Protein AF-A0A959NWR2-F1 (afdb_monomer_lite)

Sequence (140 aa):
MIKKYLILFFVISSAALYSQVSNVRLDNNVYDYLSRLSQKGIIQYEDLVKPHSRRYIASRLIEARERINKLTSLQKDELEFYEKEFGFEIEKLVPSIKHQISRTENQVLRTHNQESGIQYPTASIQAQDTAKKRDLFDKS

pLDDT: mean 80.9, std 18.64, range [40.97, 98.69]

Radius of gyration: 23.23 Å; chains: 1; bounding box: 58×48×63 Å

Structure (mmCIF, N/CA/C/O backbone):
data_AF-A0A959NWR2-F1
#
_entry.id   AF-A0A959NWR2-F1
#
loop_
_atom_site.group_PDB
_atom_site.id
_atom_site.type_symbol
_atom_site.label_atom_id
_atom_site.label_alt_id
_atom_site.label_comp_id
_atom_site.label_asym_id
_atom_site.label_entity_id
_atom_site.label_seq_id
_atom_site.pdbx_PDB_ins_code
_atom_site.Cartn_x
_atom_site.Cartn_y
_atom_site.Cartn_z
_atom_site.occupancy
_atom_site.B_iso_or_equiv
_atom_site.auth_seq_id
_atom_site.auth_comp_id
_atom_site.auth_asym_id
_atom_site.auth_atom_id
_atom_site.pdbx_PDB_model_num
ATOM 1 N N . MET A 1 1 ? 31.645 -2.404 -47.218 1.00 62.25 1 MET A N 1
ATOM 2 C CA . MET A 1 1 ? 30.774 -1.274 -46.809 1.00 62.25 1 MET A CA 1
ATOM 3 C C . MET A 1 1 ? 29.470 -1.685 -46.107 1.00 62.25 1 MET A C 1
ATOM 5 O O . MET A 1 1 ? 28.829 -0.806 -45.559 1.00 62.25 1 MET A O 1
ATOM 9 N N . ILE A 1 2 ? 29.102 -2.977 -46.037 1.00 70.19 2 ILE A N 1
ATOM 10 C CA . ILE A 1 2 ? 27.892 -3.463 -45.330 1.00 70.19 2 ILE A CA 1
ATOM 11 C C . ILE A 1 2 ? 28.006 -3.394 -43.788 1.00 70.19 2 ILE A C 1
ATOM 13 O O . ILE A 1 2 ? 27.034 -3.106 -43.100 1.00 70.19 2 ILE A O 1
ATOM 17 N N . LYS A 1 3 ? 29.217 -3.586 -43.239 1.00 67.81 3 LYS A N 1
ATOM 18 C CA . LYS A 1 3 ? 29.462 -3.684 -41.785 1.00 67.81 3 LYS A CA 1
ATOM 19 C C . LYS A 1 3 ? 29.062 -2.424 -40.995 1.00 67.81 3 LYS A C 1
ATOM 21 O O . LYS A 1 3 ? 28.611 -2.544 -39.863 1.00 67.81 3 LYS A O 1
ATOM 26 N N . LYS A 1 4 ? 29.163 -1.230 -41.601 1.00 73.69 4 LYS A N 1
ATOM 27 C CA . LYS A 1 4 ? 28.778 0.042 -40.955 1.00 73.69 4 LYS A CA 1
ATOM 28 C C . LYS A 1 4 ? 27.262 0.181 -40.762 1.00 73.69 4 LYS A C 1
ATOM 30 O O . LYS A 1 4 ? 26.825 0.786 -39.794 1.00 73.69 4 LYS A O 1
ATOM 35 N N . TYR A 1 5 ? 26.471 -0.415 -41.657 1.00 84.94 5 TYR A N 1
ATOM 36 C CA . TYR A 1 5 ? 25.010 -0.388 -41.573 1.00 84.94 5 TYR A CA 1
ATOM 37 C C . TYR A 1 5 ? 24.474 -1.426 -40.577 1.00 84.94 5 TYR A C 1
ATOM 39 O O . TYR A 1 5 ? 23.451 -1.190 -39.948 1.00 84.94 5 TYR A O 1
ATOM 47 N N . LEU A 1 6 ? 25.207 -2.526 -40.366 1.00 83.25 6 LEU A N 1
ATOM 48 C CA . LEU A 1 6 ? 24.904 -3.533 -39.341 1.00 83.25 6 LEU A CA 1
ATOM 49 C C . LEU A 1 6 ? 24.975 -2.957 -37.918 1.00 83.25 6 LEU A C 1
ATOM 51 O O . LEU A 1 6 ? 24.095 -3.217 -37.103 1.00 83.25 6 LEU A O 1
ATOM 55 N N . ILE A 1 7 ? 25.983 -2.125 -37.641 1.00 83.75 7 ILE A N 1
ATOM 56 C CA . ILE A 1 7 ? 26.115 -1.437 -36.348 1.00 83.75 7 ILE A CA 1
ATOM 57 C C . ILE A 1 7 ? 24.971 -0.434 -36.154 1.00 83.75 7 ILE A C 1
ATOM 59 O O . ILE A 1 7 ? 24.366 -0.388 -35.088 1.00 83.75 7 ILE A O 1
ATOM 63 N N . LEU A 1 8 ? 24.625 0.326 -37.199 1.00 83.06 8 LEU A N 1
ATOM 64 C CA . LEU A 1 8 ? 23.528 1.295 -37.145 1.00 83.06 8 LEU A CA 1
ATOM 65 C C . LEU A 1 8 ? 22.170 0.619 -36.883 1.00 83.06 8 LEU A C 1
ATOM 67 O O . LEU A 1 8 ? 21.387 1.103 -36.069 1.00 83.06 8 LEU A O 1
ATOM 71 N N . PHE A 1 9 ? 21.917 -0.528 -37.518 1.00 83.44 9 PHE A N 1
ATOM 72 C CA . PHE A 1 9 ? 20.713 -1.330 -37.293 1.00 83.44 9 PHE A CA 1
ATOM 73 C C . PHE A 1 9 ? 20.600 -1.832 -35.842 1.00 83.44 9 PHE A C 1
ATOM 75 O O . PHE A 1 9 ? 19.516 -1.793 -35.254 1.00 83.44 9 PHE A O 1
ATOM 82 N N . PHE A 1 10 ? 21.718 -2.248 -35.238 1.00 80.38 10 PHE A N 1
ATOM 83 C CA . PHE A 1 10 ? 21.745 -2.717 -33.851 1.00 80.38 10 PHE A CA 1
ATOM 84 C C . PHE A 1 10 ? 21.439 -1.591 -32.846 1.00 80.38 10 PHE A C 1
ATOM 86 O O . PHE A 1 10 ? 20.658 -1.793 -31.920 1.00 80.38 10 PHE A O 1
ATOM 93 N N . VAL A 1 11 ? 21.971 -0.384 -33.073 1.00 84.00 11 VAL A N 1
ATOM 94 C CA . VAL A 1 11 ? 21.732 0.791 -32.209 1.00 84.00 11 VAL A CA 1
ATOM 95 C C . VAL A 1 11 ? 20.280 1.279 -32.285 1.00 84.00 11 VAL A C 1
ATOM 97 O O . VAL A 1 11 ? 19.690 1.639 -31.267 1.00 84.00 11 VAL A O 1
ATOM 100 N N . ILE A 1 12 ? 19.668 1.256 -33.472 1.00 83.06 12 ILE A N 1
ATOM 101 C CA . ILE A 1 12 ? 18.263 1.664 -33.641 1.00 83.06 12 ILE A CA 1
ATOM 102 C C . ILE A 1 12 ? 17.314 0.647 -32.987 1.00 83.06 12 ILE A C 1
ATOM 104 O O . ILE A 1 12 ? 16.310 1.032 -32.390 1.00 83.06 12 ILE A O 1
ATOM 108 N N . SER A 1 13 ? 17.655 -0.643 -33.024 1.00 76.56 13 SER A N 1
ATOM 109 C CA . SER A 1 13 ? 16.820 -1.706 -32.448 1.00 76.56 13 SER A CA 1
ATOM 110 C C . SER A 1 13 ? 16.770 -1.680 -30.913 1.00 76.56 13 SER A C 1
ATOM 112 O O . SER A 1 13 ? 15.772 -2.096 -30.328 1.00 76.56 13 SER A O 1
ATOM 114 N N . SER A 1 14 ? 17.794 -1.146 -30.236 1.00 72.88 14 SER A N 1
ATOM 115 C CA . SER A 1 14 ? 17.795 -1.028 -28.767 1.00 72.88 14 SER A CA 1
ATOM 116 C C . SER A 1 14 ? 16.875 0.066 -28.207 1.00 72.88 14 SER A C 1
ATOM 118 O O . SER A 1 14 ? 16.653 0.109 -27.000 1.00 72.88 14 SER A O 1
ATOM 120 N N . ALA A 1 15 ? 16.310 0.941 -29.047 1.00 72.69 15 ALA A N 1
ATOM 121 C CA . ALA A 1 15 ? 15.469 2.053 -28.592 1.00 72.69 15 ALA A CA 1
ATOM 122 C C . ALA A 1 15 ? 14.032 1.644 -28.192 1.00 72.69 15 ALA A C 1
ATOM 124 O O . ALA A 1 15 ? 13.291 2.466 -27.660 1.00 72.69 15 ALA A O 1
ATOM 125 N N . ALA A 1 16 ? 13.629 0.388 -28.416 1.00 71.44 16 ALA A N 1
ATOM 126 C CA . ALA A 1 16 ? 12.267 -0.105 -28.175 1.00 71.44 16 ALA A CA 1
ATOM 127 C C . ALA A 1 16 ? 12.094 -0.856 -26.835 1.00 71.44 16 ALA A C 1
ATOM 129 O O . ALA A 1 16 ? 11.291 -1.785 -26.734 1.00 71.44 16 ALA A O 1
ATOM 130 N N . LEU A 1 17 ? 12.854 -0.493 -25.797 1.00 76.31 17 LEU A N 1
ATOM 131 C CA . LEU A 1 17 ? 12.725 -1.114 -24.477 1.00 76.31 17 LEU A CA 1
ATOM 132 C C . LEU A 1 17 ? 11.637 -0.418 -23.653 1.00 76.31 17 LEU A C 1
ATOM 134 O O . LEU A 1 17 ? 11.773 0.737 -23.254 1.00 76.31 17 LEU A O 1
ATOM 138 N N . TYR A 1 18 ? 10.566 -1.151 -23.358 1.00 77.25 18 TYR A N 1
ATOM 139 C CA . TYR A 1 18 ? 9.542 -0.730 -22.405 1.00 77.25 18 TYR A CA 1
ATOM 140 C C . TYR A 1 18 ? 9.892 -1.233 -21.002 1.00 77.25 18 TYR A C 1
ATOM 142 O O . TYR A 1 18 ? 10.399 -2.342 -20.830 1.00 77.25 18 TYR A O 1
ATOM 150 N N . SER A 1 19 ? 9.601 -0.427 -19.979 1.00 78.50 19 SER A N 1
ATOM 151 C CA . SER A 1 19 ? 9.736 -0.859 -18.586 1.00 78.50 19 SER A CA 1
ATOM 152 C C . SER A 1 19 ? 8.741 -1.988 -18.298 1.00 78.50 19 SER A C 1
ATOM 154 O O . SER A 1 19 ? 7.537 -1.829 -18.504 1.00 78.50 19 SER A O 1
ATOM 156 N N . GLN A 1 20 ? 9.248 -3.136 -17.847 1.00 82.38 20 GLN A N 1
ATOM 157 C CA . GLN A 1 20 ? 8.416 -4.281 -17.485 1.00 82.38 20 GLN A CA 1
ATOM 158 C C . GLN A 1 20 ? 7.680 -4.026 -16.165 1.00 82.38 20 GLN A C 1
ATOM 160 O O . GLN A 1 20 ? 8.210 -3.404 -15.242 1.00 82.38 20 GLN A O 1
ATOM 165 N N . VAL A 1 21 ? 6.452 -4.538 -16.063 1.00 84.88 21 VAL A N 1
ATOM 166 C CA . VAL A 1 21 ? 5.681 -4.495 -14.816 1.00 84.88 21 VAL A CA 1
ATOM 167 C C . VAL A 1 21 ? 6.360 -5.389 -13.780 1.00 84.88 21 VAL A C 1
ATOM 169 O O . VAL A 1 21 ? 6.551 -6.580 -14.008 1.00 84.88 21 VAL A O 1
ATOM 172 N N . SER A 1 22 ? 6.708 -4.809 -12.631 1.00 91.81 22 SER A N 1
ATOM 173 C CA . SER A 1 22 ? 7.270 -5.551 -11.503 1.00 91.81 22 SER A CA 1
ATOM 174 C C . SER A 1 22 ? 6.155 -6.143 -10.642 1.00 91.81 22 SER A C 1
ATOM 176 O O . SER A 1 22 ? 5.285 -5.412 -10.153 1.00 91.81 22 SER A O 1
ATOM 178 N N . ASN A 1 23 ? 6.189 -7.462 -10.456 1.00 95.38 23 ASN A N 1
ATOM 179 C CA . ASN A 1 23 ? 5.222 -8.215 -9.660 1.00 95.38 23 ASN A CA 1
ATOM 180 C C . ASN A 1 23 ? 5.788 -8.565 -8.281 1.00 95.38 23 ASN A C 1
ATOM 182 O O . ASN A 1 23 ? 6.985 -8.811 -8.127 1.00 95.38 23 ASN A O 1
ATOM 186 N N . VAL A 1 24 ? 4.918 -8.605 -7.272 1.00 96.12 24 VAL A N 1
ATOM 187 C CA . VAL A 1 24 ? 5.280 -9.044 -5.919 1.00 96.12 24 VAL A CA 1
ATOM 188 C C . VAL A 1 24 ? 5.353 -10.570 -5.880 1.00 96.12 24 VAL A C 1
ATOM 190 O O . VAL A 1 24 ? 4.456 -11.253 -6.381 1.00 96.12 24 VAL A O 1
ATOM 193 N N . ARG A 1 25 ? 6.413 -11.109 -5.265 1.00 96.00 25 ARG A N 1
ATOM 194 C CA . ARG A 1 25 ? 6.586 -12.558 -5.088 1.00 96.00 25 ARG A CA 1
ATOM 195 C C . ARG A 1 25 ? 5.424 -13.160 -4.297 1.00 96.00 25 ARG A C 1
ATOM 197 O O . ARG A 1 25 ? 4.947 -12.538 -3.356 1.00 96.00 25 ARG A O 1
ATOM 204 N N . LEU A 1 26 ? 5.002 -14.371 -4.666 1.00 94.25 26 LEU A N 1
ATOM 205 C CA . LEU A 1 26 ? 3.837 -15.059 -4.087 1.00 94.25 26 LEU A CA 1
ATOM 206 C C . LEU A 1 26 ? 3.942 -15.311 -2.575 1.00 94.25 26 LEU A C 1
ATOM 208 O O . LEU A 1 26 ? 2.915 -15.376 -1.910 1.00 94.25 26 LEU A O 1
ATOM 212 N N . ASP A 1 27 ? 5.162 -15.420 -2.053 1.00 95.31 27 ASP A N 1
ATOM 213 C CA . ASP A 1 27 ? 5.487 -15.653 -0.643 1.00 95.31 27 ASP A CA 1
ATOM 214 C C . ASP A 1 27 ? 5.498 -14.375 0.216 1.00 95.31 27 ASP A C 1
ATOM 216 O O . ASP A 1 27 ? 5.804 -14.430 1.404 1.00 95.31 27 ASP A O 1
ATOM 220 N N . ASN A 1 28 ? 5.206 -13.207 -0.362 1.00 96.94 28 ASN A N 1
ATOM 221 C CA . ASN A 1 28 ? 5.227 -11.953 0.382 1.00 96.94 28 ASN A CA 1
ATOM 222 C C . ASN A 1 28 ? 3.995 -11.824 1.301 1.00 96.94 28 ASN A C 1
ATOM 224 O O . ASN A 1 28 ? 2.848 -11.875 0.848 1.00 96.94 28 ASN A O 1
ATOM 228 N N . ASN A 1 29 ? 4.249 -11.554 2.583 1.00 97.38 29 ASN A N 1
ATOM 229 C CA . ASN A 1 29 ? 3.240 -11.399 3.636 1.00 97.38 29 ASN A CA 1
ATOM 230 C C . ASN A 1 29 ? 2.259 -10.231 3.411 1.00 97.38 29 ASN A C 1
ATOM 232 O O . ASN A 1 29 ? 1.192 -10.195 4.032 1.00 97.38 29 ASN A O 1
ATOM 236 N N . VAL A 1 30 ? 2.568 -9.295 2.503 1.00 97.94 30 VAL A N 1
ATOM 237 C CA . VAL A 1 30 ? 1.657 -8.205 2.122 1.00 97.94 30 VAL A CA 1
ATOM 238 C C . VAL A 1 30 ? 0.324 -8.740 1.598 1.00 97.94 30 VAL A C 1
ATOM 240 O O . VAL A 1 30 ? -0.719 -8.127 1.822 1.00 97.94 30 VAL A O 1
ATOM 243 N N . TYR A 1 31 ? 0.327 -9.908 0.947 1.00 97.94 31 TYR A N 1
ATOM 244 C CA . TYR A 1 31 ? -0.897 -10.528 0.448 1.00 97.94 31 TYR A CA 1
ATOM 245 C C . TYR A 1 31 ? -1.839 -10.938 1.575 1.00 97.94 31 TYR A C 1
ATOM 247 O O . TYR A 1 31 ? -3.043 -10.688 1.481 1.00 97.94 31 TYR A O 1
ATOM 255 N N . ASP A 1 32 ? -1.301 -11.523 2.642 1.00 97.62 32 ASP A N 1
ATOM 256 C CA . ASP A 1 32 ? -2.097 -11.943 3.792 1.00 97.62 32 ASP A CA 1
ATOM 257 C C . ASP A 1 32 ? -2.612 -10.728 4.556 1.00 97.62 32 ASP A C 1
ATOM 259 O O . ASP A 1 32 ? -3.770 -10.695 4.972 1.00 97.62 32 ASP A O 1
ATOM 263 N N . TYR A 1 33 ? -1.776 -9.699 4.701 1.00 98.31 33 TYR A N 1
ATOM 264 C CA . TYR A 1 33 ? -2.178 -8.430 5.294 1.00 98.31 33 TYR A CA 1
ATOM 265 C C . TYR A 1 33 ? -3.362 -7.800 4.543 1.00 98.31 33 TYR A C 1
ATOM 267 O O . TYR A 1 33 ? -4.398 -7.515 5.151 1.00 98.31 33 TYR A O 1
ATOM 275 N N . LEU A 1 34 ? -3.260 -7.650 3.219 1.00 98.31 34 LEU A N 1
ATOM 276 C CA . LEU A 1 34 ? -4.329 -7.068 2.406 1.00 98.31 34 LEU A CA 1
ATOM 277 C C . LEU A 1 34 ? -5.587 -7.945 2.371 1.00 98.31 34 LEU A C 1
ATOM 279 O O . LEU A 1 34 ? -6.692 -7.407 2.441 1.00 98.31 34 LEU A O 1
ATOM 283 N N . SER A 1 35 ? -5.454 -9.276 2.331 1.00 98.00 35 SER A N 1
ATOM 284 C CA . SER A 1 35 ? -6.613 -10.181 2.403 1.00 98.00 35 SER A CA 1
ATOM 285 C C . SER A 1 35 ? -7.343 -10.030 3.742 1.00 98.00 35 SER A C 1
ATOM 287 O O . SER A 1 35 ? -8.559 -9.845 3.750 1.00 98.00 35 SER A O 1
ATOM 289 N N . ARG A 1 36 ? -6.624 -9.954 4.875 1.00 97.94 36 ARG A N 1
ATOM 290 C CA . ARG A 1 36 ? -7.243 -9.690 6.192 1.00 97.94 36 ARG A CA 1
ATOM 291 C C . ARG A 1 36 ? -8.003 -8.364 6.234 1.00 97.94 36 ARG A C 1
ATOM 293 O O . ARG A 1 36 ? -9.052 -8.285 6.872 1.00 97.94 36 ARG A O 1
ATOM 300 N N . LEU A 1 37 ? -7.489 -7.313 5.594 1.00 98.31 37 LEU A N 1
ATOM 301 C CA . LEU A 1 37 ? -8.206 -6.037 5.504 1.00 98.31 37 LEU A CA 1
ATOM 302 C C . LEU A 1 37 ? -9.439 -6.126 4.592 1.00 98.31 37 LEU A C 1
ATOM 304 O O . LEU A 1 37 ? -10.481 -5.560 4.928 1.00 98.31 37 LEU A O 1
ATOM 308 N N . SER A 1 38 ? -9.332 -6.851 3.478 1.00 97.81 38 SER A N 1
ATOM 309 C CA . SER A 1 38 ? -10.425 -7.081 2.522 1.00 97.81 38 SER A CA 1
ATOM 310 C C . SER A 1 38 ? -11.584 -7.847 3.156 1.00 97.81 38 SER A C 1
ATOM 312 O O . SER A 1 38 ? -12.729 -7.409 3.098 1.00 97.81 38 SER A O 1
ATOM 314 N N . GLN A 1 39 ? -11.282 -8.933 3.873 1.00 97.12 39 GLN A N 1
ATOM 315 C CA . GLN A 1 39 ? -12.272 -9.754 4.581 1.00 97.12 39 GLN A CA 1
ATOM 316 C C . GLN A 1 39 ? -13.038 -8.965 5.652 1.00 97.12 39 GLN A C 1
ATOM 318 O O . GLN A 1 39 ? -14.200 -9.250 5.929 1.00 97.12 39 GLN A O 1
ATOM 323 N N . LYS A 1 40 ? -12.413 -7.934 6.236 1.00 96.88 40 LYS A N 1
ATOM 324 C CA . LYS A 1 40 ? -13.066 -7.002 7.170 1.00 96.88 40 LYS A CA 1
ATOM 325 C C . LYS A 1 40 ? -13.885 -5.906 6.469 1.00 96.88 40 LYS A C 1
ATOM 327 O O . LYS A 1 40 ? -14.434 -5.039 7.145 1.00 96.88 40 LYS A O 1
ATOM 332 N N . GLY A 1 41 ? -13.922 -5.883 5.136 1.00 96.81 41 GLY A N 1
ATOM 333 C CA . GLY A 1 41 ? -14.552 -4.826 4.342 1.00 96.81 41 GLY A CA 1
ATOM 334 C C . GLY A 1 41 ? -13.850 -3.470 4.463 1.00 96.81 41 GLY A C 1
ATOM 335 O O . GLY A 1 41 ? -14.456 -2.430 4.200 1.00 96.81 41 GLY A O 1
ATOM 336 N N . ILE A 1 42 ? -12.589 -3.451 4.913 1.00 97.56 42 ILE A N 1
ATOM 337 C CA . ILE A 1 42 ? -11.838 -2.205 5.092 1.00 97.56 42 ILE A CA 1
ATOM 338 C C . ILE A 1 42 ? -11.325 -1.709 3.751 1.00 97.56 42 ILE A C 1
ATOM 340 O O . ILE A 1 42 ? -11.342 -0.505 3.545 1.00 97.56 42 ILE A O 1
ATOM 344 N N . ILE A 1 43 ? -10.905 -2.592 2.847 1.00 97.69 43 ILE A N 1
ATOM 345 C CA . ILE A 1 43 ? -10.443 -2.261 1.491 1.00 97.69 43 ILE A CA 1
ATOM 346 C C . ILE A 1 43 ? -11.108 -3.162 0.457 1.00 97.69 43 ILE A C 1
ATOM 348 O O . ILE A 1 43 ? -11.606 -4.230 0.805 1.00 97.69 43 ILE A O 1
ATOM 352 N N . GLN A 1 44 ? -11.084 -2.757 -0.810 1.00 95.88 44 GLN A N 1
ATOM 353 C CA . GLN A 1 44 ? -11.430 -3.640 -1.922 1.00 95.88 44 GLN A CA 1
ATOM 354 C C . GLN A 1 44 ? -10.159 -4.282 -2.470 1.00 95.88 44 GLN A C 1
ATOM 356 O O . GLN A 1 44 ? -9.351 -3.621 -3.120 1.00 95.88 44 GLN A O 1
ATOM 361 N N . TYR A 1 45 ? -9.960 -5.570 -2.224 1.00 96.69 45 TYR A N 1
ATOM 362 C CA . TYR A 1 45 ? -8.776 -6.282 -2.697 1.00 96.69 45 TYR A CA 1
ATOM 363 C C . TYR A 1 45 ? -9.148 -7.672 -3.211 1.00 96.69 45 TYR A C 1
ATOM 365 O O . TYR A 1 45 ? -9.826 -8.428 -2.518 1.00 96.69 45 TYR A O 1
ATOM 373 N N . GLU A 1 46 ? -8.705 -7.976 -4.433 1.00 92.50 46 GLU A N 1
ATOM 374 C CA . GLU A 1 46 ? -8.921 -9.260 -5.098 1.00 92.50 46 GLU A CA 1
ATOM 375 C C . GLU A 1 46 ? -7.802 -10.232 -4.713 1.00 92.50 46 GLU A C 1
ATOM 377 O O . GLU A 1 46 ? -6.685 -10.165 -5.227 1.00 92.50 46 GLU A O 1
ATOM 382 N N . ASP A 1 47 ? -8.086 -11.133 -3.778 1.00 89.19 47 ASP A N 1
ATOM 383 C CA . ASP A 1 47 ? -7.109 -12.089 -3.255 1.00 89.19 47 ASP A CA 1
ATOM 384 C C . ASP A 1 47 ? -7.052 -13.419 -4.025 1.00 89.19 47 ASP A C 1
ATOM 386 O O . ASP A 1 47 ? -6.128 -14.207 -3.802 1.00 89.19 47 ASP A O 1
ATOM 390 N N . LEU A 1 48 ? -7.977 -13.633 -4.968 1.00 89.75 48 LEU A N 1
ATOM 391 C CA . LEU A 1 48 ? -8.072 -14.837 -5.802 1.00 89.75 48 LEU A CA 1
ATOM 392 C C . LEU A 1 48 ? -7.083 -14.861 -6.976 1.00 89.75 48 LEU A C 1
ATOM 394 O O . LEU A 1 48 ? -6.745 -15.936 -7.469 1.00 89.75 48 LEU A O 1
ATOM 398 N N . VAL A 1 49 ? -6.607 -13.697 -7.425 1.00 89.25 49 VAL A N 1
ATOM 399 C CA . VAL A 1 49 ? -5.709 -13.578 -8.583 1.00 89.25 49 VAL A CA 1
ATOM 400 C C . VAL A 1 49 ? -4.347 -13.093 -8.111 1.00 89.25 49 VAL A C 1
ATOM 402 O O . VAL A 1 49 ? -4.236 -12.048 -7.485 1.00 89.25 49 VAL A O 1
ATOM 405 N N . LYS A 1 50 ? -3.292 -13.861 -8.390 1.00 91.75 50 LYS A N 1
ATOM 406 C CA . LYS A 1 50 ? -1.900 -13.545 -8.033 1.00 91.75 50 LYS A CA 1
ATOM 407 C C . LYS A 1 50 ? -0.962 -14.028 -9.155 1.00 91.75 50 LYS A C 1
ATOM 409 O O . LYS A 1 50 ? -1.314 -14.985 -9.845 1.00 91.75 50 LYS A O 1
ATOM 414 N N . PRO A 1 51 ? 0.239 -13.442 -9.325 1.00 94.75 51 PRO A N 1
ATOM 415 C CA . PRO A 1 51 ? 0.808 -12.339 -8.550 1.00 94.75 51 PRO A CA 1
ATOM 416 C C . PRO A 1 51 ? 0.257 -10.972 -8.968 1.00 94.75 51 PRO A C 1
ATOM 418 O O . PRO A 1 51 ? -0.067 -10.742 -10.131 1.00 94.75 51 PRO A O 1
ATOM 421 N N . HIS A 1 52 ? 0.227 -10.040 -8.018 1.00 96.19 52 HIS A N 1
ATOM 422 C CA . HIS A 1 52 ? -0.134 -8.651 -8.285 1.00 96.19 52 HIS A CA 1
ATOM 423 C C . HIS A 1 52 ? 1.089 -7.798 -8.600 1.00 96.19 52 HIS A C 1
ATOM 425 O O . HIS A 1 52 ? 2.182 -7.998 -8.059 1.00 96.19 52 HIS A O 1
ATOM 431 N N . SER A 1 53 ? 0.879 -6.777 -9.430 1.00 96.38 53 SER A N 1
ATOM 432 C CA . SER A 1 53 ? 1.896 -5.749 -9.646 1.00 96.38 53 SER A CA 1
ATOM 433 C C . SER A 1 53 ? 2.172 -4.976 -8.354 1.00 96.38 53 SER A C 1
ATOM 435 O O . SER A 1 53 ? 1.252 -4.672 -7.587 1.00 96.38 53 SER A O 1
ATOM 437 N N . ARG A 1 54 ? 3.427 -4.569 -8.142 1.00 96.81 54 ARG A N 1
ATOM 438 C CA . ARG A 1 54 ? 3.815 -3.715 -7.005 1.00 96.81 54 ARG A CA 1
ATOM 439 C C . ARG A 1 54 ? 2.995 -2.425 -6.950 1.00 96.81 54 ARG A C 1
ATOM 441 O O . ARG A 1 54 ? 2.584 -1.990 -5.880 1.00 96.81 54 ARG A O 1
ATOM 448 N N . ARG A 1 55 ? 2.679 -1.861 -8.122 1.00 95.56 55 ARG A N 1
ATOM 449 C CA . ARG A 1 55 ? 1.828 -0.671 -8.262 1.00 95.56 55 ARG A CA 1
ATOM 450 C C . ARG A 1 55 ? 0.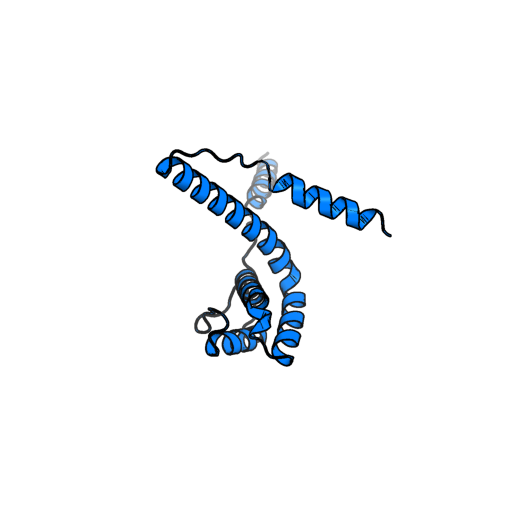400 -0.912 -7.766 1.00 95.56 55 ARG A C 1
ATOM 452 O O . ARG A 1 55 ? -0.178 -0.032 -7.136 1.00 95.56 55 ARG A O 1
ATOM 459 N N . TYR A 1 56 ? -0.174 -2.084 -8.040 1.00 96.50 56 TYR A N 1
ATOM 460 C CA . TYR A 1 56 ? -1.501 -2.434 -7.532 1.00 96.50 56 TYR A CA 1
ATOM 461 C C . TYR A 1 56 ? -1.487 -2.567 -6.008 1.00 96.50 56 TYR A C 1
ATOM 463 O O . TYR A 1 56 ? -2.316 -1.948 -5.344 1.00 96.50 56 TYR A O 1
ATOM 471 N N . ILE A 1 57 ? -0.502 -3.273 -5.449 1.00 97.94 57 ILE A N 1
ATOM 472 C CA . ILE A 1 57 ? -0.332 -3.410 -3.995 1.00 97.94 57 ILE A CA 1
ATOM 473 C C . ILE A 1 57 ? -0.200 -2.041 -3.321 1.00 97.94 57 ILE A C 1
ATOM 475 O O . ILE A 1 57 ? -0.955 -1.747 -2.398 1.00 97.94 57 ILE A O 1
ATOM 479 N N . ALA A 1 58 ? 0.645 -1.157 -3.854 1.00 97.88 58 ALA A N 1
ATOM 480 C CA . ALA A 1 58 ? 0.768 0.220 -3.379 1.00 97.88 58 ALA A CA 1
ATOM 481 C C . ALA A 1 58 ? -0.576 0.969 -3.384 1.00 97.88 58 ALA A C 1
ATOM 483 O O . ALA A 1 58 ? -0.906 1.653 -2.420 1.00 97.88 58 ALA A O 1
ATOM 484 N N . SER A 1 59 ? -1.398 0.792 -4.424 1.00 97.00 59 SER A N 1
ATOM 485 C CA . SER A 1 59 ? -2.728 1.414 -4.476 1.00 97.00 59 SER A CA 1
ATOM 486 C C . SER A 1 59 ? -3.673 0.915 -3.375 1.00 97.00 59 SER A C 1
ATOM 488 O O . SER A 1 59 ? -4.465 1.693 -2.852 1.00 97.00 59 SER A O 1
ATOM 490 N N . ARG A 1 60 ? -3.590 -0.368 -2.997 1.00 97.81 60 ARG A N 1
ATOM 491 C CA . ARG A 1 60 ? -4.384 -0.942 -1.899 1.00 97.81 60 ARG A CA 1
ATOM 492 C C . ARG A 1 60 ? -3.882 -0.483 -0.530 1.00 97.81 60 ARG A C 1
ATOM 494 O O . ARG A 1 60 ? -4.686 -0.278 0.373 1.00 97.81 60 ARG A O 1
ATOM 501 N N . LEU A 1 61 ? -2.572 -0.279 -0.382 1.00 98.31 61 LEU A N 1
ATOM 502 C CA . LEU A 1 61 ? -1.982 0.306 0.826 1.00 98.31 61 LEU A CA 1
ATOM 503 C C . LEU A 1 61 ? -2.423 1.765 1.012 1.00 98.31 61 LEU A C 1
ATOM 505 O O . LEU A 1 61 ? -2.816 2.137 2.113 1.00 98.31 61 LEU A O 1
ATOM 509 N N . ILE A 1 62 ? -2.470 2.557 -0.066 1.00 97.88 62 ILE A N 1
ATOM 510 C CA . ILE A 1 62 ? -3.024 3.923 -0.040 1.00 97.88 62 ILE A CA 1
ATOM 511 C C . ILE A 1 62 ? -4.494 3.902 0.408 1.00 97.88 62 ILE A C 1
ATOM 513 O O . ILE A 1 62 ? -4.872 4.645 1.310 1.00 97.88 62 ILE A O 1
ATOM 517 N N . GLU A 1 63 ? -5.313 3.004 -0.148 1.00 96.94 63 GLU A N 1
ATOM 518 C CA . GLU A 1 63 ? -6.716 2.842 0.267 1.00 96.94 63 GLU A CA 1
ATOM 519 C C . GLU A 1 63 ? -6.841 2.467 1.759 1.00 96.94 63 GLU A C 1
ATOM 521 O O . GLU A 1 63 ? -7.707 2.981 2.474 1.00 96.94 63 GLU A O 1
ATOM 526 N N . ALA A 1 64 ? -5.958 1.599 2.263 1.00 97.94 64 ALA A N 1
ATOM 527 C CA . ALA A 1 64 ? -5.904 1.256 3.684 1.00 97.94 64 ALA A CA 1
ATOM 528 C C . ALA A 1 64 ? -5.517 2.469 4.550 1.00 97.94 64 ALA A C 1
ATOM 530 O O . ALA A 1 64 ? -6.109 2.677 5.613 1.00 97.94 64 ALA A O 1
ATOM 531 N N . ARG A 1 65 ? -4.577 3.301 4.084 1.00 97.62 65 ARG A N 1
ATOM 532 C CA . ARG A 1 65 ? -4.153 4.541 4.751 1.00 97.62 65 ARG A CA 1
ATOM 533 C C . ARG A 1 65 ? -5.269 5.575 4.819 1.00 97.62 65 ARG A C 1
ATOM 535 O O . ARG A 1 65 ? -5.450 6.196 5.862 1.00 97.62 65 ARG A O 1
ATOM 542 N N . GLU A 1 66 ? -6.074 5.719 3.773 1.00 96.06 66 GLU A N 1
ATOM 543 C CA . GLU A 1 66 ? -7.267 6.583 3.792 1.00 96.06 66 GLU A CA 1
ATOM 544 C C . GLU A 1 66 ? -8.292 6.136 4.846 1.00 96.06 66 GLU A C 1
ATOM 546 O O . GLU A 1 66 ? -9.056 6.940 5.382 1.00 96.06 66 GLU A O 1
ATOM 551 N N . ARG A 1 67 ? -8.288 4.845 5.192 1.00 97.31 67 ARG A N 1
ATOM 552 C CA . ARG A 1 67 ? -9.195 4.230 6.170 1.00 97.31 67 ARG A CA 1
ATOM 553 C C . ARG A 1 67 ? -8.496 3.872 7.476 1.00 97.31 67 ARG A C 1
ATOM 555 O O . ARG A 1 67 ? -9.002 3.035 8.222 1.00 97.31 67 ARG A O 1
ATOM 562 N N . ILE A 1 68 ? -7.395 4.556 7.800 1.00 97.19 68 ILE A N 1
ATOM 563 C CA . ILE A 1 68 ? -6.558 4.316 8.988 1.00 97.19 68 ILE A CA 1
ATOM 564 C C . ILE A 1 68 ? -7.352 4.232 10.300 1.00 97.19 68 ILE A C 1
ATOM 566 O O . ILE A 1 68 ? -6.993 3.484 11.205 1.00 97.19 68 ILE A O 1
ATOM 570 N N . ASN A 1 69 ? -8.467 4.957 10.400 1.00 97.50 69 ASN A N 1
ATOM 571 C CA . ASN A 1 69 ? -9.331 4.964 11.582 1.00 97.50 69 ASN A CA 1
ATOM 572 C C . ASN A 1 69 ? -10.035 3.620 11.833 1.00 97.50 69 ASN A C 1
ATOM 574 O O . ASN A 1 69 ? -10.476 3.370 12.950 1.00 97.50 69 ASN A O 1
ATOM 578 N N . LYS A 1 70 ? -10.132 2.751 10.819 1.00 97.62 70 LYS A N 1
ATOM 579 C CA . LYS A 1 70 ? -10.711 1.403 10.918 1.00 97.62 70 LYS A CA 1
ATOM 580 C C . LYS A 1 70 ? -9.676 0.323 11.257 1.00 97.62 70 LYS A C 1
ATOM 582 O O . LYS A 1 70 ? -10.054 -0.832 11.441 1.00 97.62 70 LYS A O 1
ATOM 587 N N . LEU A 1 71 ? -8.387 0.670 11.305 1.00 97.88 71 LEU A N 1
ATOM 588 C CA . LEU A 1 71 ? -7.300 -0.271 11.579 1.00 97.88 71 LEU A CA 1
ATOM 589 C C . LEU A 1 71 ? -7.023 -0.361 13.085 1.00 97.88 71 LEU A C 1
ATOM 591 O O . LEU A 1 71 ? -7.071 0.639 13.807 1.00 97.88 71 LEU A O 1
ATOM 595 N N . THR A 1 72 ? -6.680 -1.561 13.553 1.00 98.19 72 THR A N 1
ATOM 596 C CA . THR A 1 72 ? -6.133 -1.774 14.904 1.00 98.19 72 THR A CA 1
ATOM 597 C C . THR A 1 72 ? -4.711 -1.220 15.011 1.00 98.19 72 THR A C 1
ATOM 599 O O . THR A 1 72 ? -4.088 -0.937 13.992 1.00 98.19 72 THR A O 1
ATOM 602 N N . SER A 1 73 ? -4.164 -1.089 16.224 1.00 98.19 73 SER A N 1
ATOM 603 C CA . SER A 1 73 ? -2.762 -0.672 16.419 1.00 98.19 73 SER A CA 1
ATOM 604 C C . SER A 1 73 ? -1.791 -1.534 15.609 1.00 98.19 73 SER A C 1
ATOM 606 O O . SER A 1 73 ? -1.075 -1.005 14.770 1.00 98.19 73 SER A O 1
ATOM 608 N N . LEU A 1 74 ? -1.883 -2.860 15.748 1.00 98.06 74 LEU A N 1
ATOM 609 C CA . LEU A 1 74 ? -1.046 -3.802 15.001 1.00 98.06 74 LEU A CA 1
ATOM 610 C C . LEU A 1 74 ? -1.153 -3.610 13.480 1.00 98.06 74 LEU A C 1
ATOM 612 O O . LEU A 1 74 ? -0.145 -3.594 12.787 1.00 98.06 74 LEU A O 1
ATOM 616 N N . GLN A 1 75 ? -2.366 -3.421 12.952 1.00 98.44 75 GLN A N 1
ATOM 617 C CA . GLN A 1 75 ? -2.561 -3.222 11.513 1.00 98.44 75 GLN A CA 1
ATOM 618 C C . GLN A 1 75 ? -1.963 -1.901 11.022 1.00 98.44 75 GLN A C 1
ATOM 620 O O . GLN A 1 75 ? -1.539 -1.819 9.874 1.00 98.44 75 GLN A O 1
ATOM 625 N N . LYS A 1 76 ? -1.933 -0.860 11.863 1.00 98.69 76 LYS A N 1
ATOM 626 C CA . LYS A 1 76 ? -1.272 0.410 11.529 1.00 98.69 76 LYS A CA 1
ATOM 627 C C . LYS A 1 76 ? 0.242 0.237 11.455 1.00 98.69 76 LYS A C 1
ATOM 629 O O . LYS A 1 76 ? 0.851 0.782 10.539 1.00 98.69 76 LYS A O 1
ATOM 634 N N . ASP A 1 77 ? 0.813 -0.548 12.362 1.00 98.50 77 ASP A N 1
ATOM 635 C CA . ASP A 1 77 ? 2.247 -0.846 12.368 1.00 98.50 77 ASP A CA 1
ATOM 636 C C . ASP A 1 77 ? 2.633 -1.678 11.132 1.00 98.50 77 ASP A C 1
ATOM 638 O O . ASP A 1 77 ? 3.600 -1.361 10.436 1.00 98.50 77 ASP A O 1
ATOM 642 N N . GLU A 1 78 ? 1.826 -2.691 10.790 1.00 98.50 78 GLU A N 1
ATOM 643 C CA . GLU A 1 78 ? 1.969 -3.456 9.543 1.00 98.50 78 GLU A CA 1
ATOM 644 C C . GLU A 1 78 ? 1.841 -2.550 8.308 1.00 98.50 78 GLU A C 1
ATOM 646 O O . GLU A 1 78 ? 2.647 -2.651 7.382 1.00 98.50 78 GLU A O 1
ATOM 651 N N . LEU A 1 79 ? 0.859 -1.638 8.290 1.00 98.56 79 LEU A N 1
ATOM 652 C CA . LEU A 1 79 ? 0.684 -0.683 7.195 1.00 98.56 79 LEU A CA 1
ATOM 653 C C . LEU A 1 79 ? 1.940 0.160 6.993 1.00 98.56 79 LEU A C 1
ATOM 655 O O . LEU A 1 79 ? 2.410 0.290 5.868 1.00 98.56 79 LEU A O 1
ATOM 659 N N . GLU A 1 80 ? 2.483 0.726 8.069 1.00 98.31 80 GLU A N 1
ATOM 660 C CA . GLU A 1 80 ? 3.682 1.556 8.001 1.00 98.31 80 GLU A CA 1
ATOM 661 C C . GLU A 1 80 ? 4.891 0.759 7.495 1.00 98.31 80 GLU A C 1
ATOM 663 O O . GLU A 1 80 ? 5.678 1.268 6.693 1.00 98.31 80 GLU A O 1
ATOM 668 N N . PHE A 1 81 ? 5.028 -0.499 7.920 1.00 98.38 81 PHE A N 1
ATOM 669 C CA . PHE A 1 81 ? 6.065 -1.394 7.418 1.00 98.38 81 PHE A CA 1
ATOM 670 C C . PHE A 1 81 ? 5.956 -1.592 5.898 1.00 98.38 81 PHE A C 1
ATOM 672 O O . PHE A 1 81 ? 6.934 -1.371 5.178 1.00 98.38 81 PHE A O 1
ATOM 679 N N . TYR A 1 82 ? 4.773 -1.941 5.388 1.00 98.50 82 TYR A N 1
ATOM 680 C CA . TYR A 1 82 ? 4.591 -2.158 3.951 1.00 98.50 82 TYR A CA 1
ATOM 681 C C . TYR A 1 82 ? 4.684 -0.860 3.147 1.00 98.50 82 TYR A C 1
ATOM 683 O O . TYR A 1 82 ? 5.249 -0.853 2.058 1.00 98.50 82 TYR A O 1
ATOM 691 N N . GLU A 1 83 ? 4.206 0.269 3.662 1.00 97.69 83 GLU A N 1
ATOM 692 C CA . GLU A 1 83 ? 4.370 1.549 2.967 1.00 97.69 83 GLU A CA 1
ATOM 693 C C . GLU A 1 83 ? 5.840 1.928 2.765 1.00 97.69 83 GLU A C 1
ATOM 695 O O . GLU A 1 83 ? 6.175 2.508 1.734 1.00 97.69 83 GLU A O 1
ATOM 700 N N . LYS A 1 84 ? 6.734 1.549 3.687 1.00 97.69 84 LYS A N 1
ATOM 701 C CA . LYS A 1 84 ? 8.183 1.710 3.491 1.00 97.69 84 LYS A CA 1
ATOM 702 C C . LYS A 1 84 ? 8.697 0.818 2.357 1.00 97.69 84 LYS A C 1
ATOM 704 O O . LYS A 1 84 ? 9.468 1.286 1.523 1.00 97.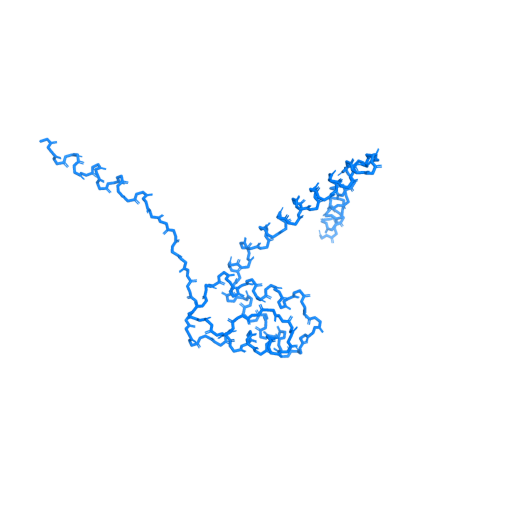69 84 LYS A O 1
ATOM 709 N N . GLU A 1 85 ? 8.245 -0.435 2.277 1.00 97.31 85 GLU A N 1
ATOM 710 C CA . GLU A 1 85 ? 8.629 -1.369 1.201 1.00 97.31 85 GLU A CA 1
ATOM 711 C C . GLU A 1 85 ? 8.118 -0.9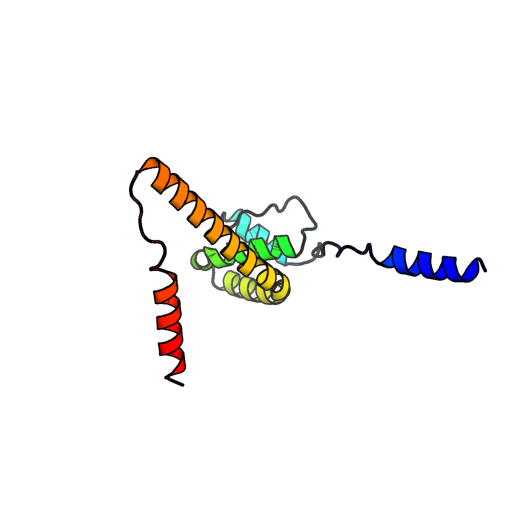30 -0.187 1.00 97.31 85 GLU A C 1
ATOM 713 O O . GLU A 1 85 ? 8.793 -1.140 -1.199 1.00 97.31 85 GLU A O 1
ATOM 718 N N . PHE A 1 86 ? 6.932 -0.321 -0.250 1.00 97.38 86 PHE A N 1
ATOM 719 C CA . PHE A 1 86 ? 6.266 0.111 -1.488 1.00 97.38 86 PHE A CA 1
ATOM 720 C C . PHE A 1 86 ? 6.349 1.629 -1.726 1.00 97.38 86 PHE A C 1
ATOM 722 O O . PHE A 1 86 ? 5.626 2.174 -2.564 1.00 97.38 86 PHE A O 1
ATOM 729 N N . GLY A 1 87 ? 7.235 2.324 -1.004 1.00 96.44 87 GLY A N 1
ATOM 730 C CA . GLY A 1 87 ? 7.301 3.787 -0.986 1.00 96.44 87 GLY A CA 1
ATOM 731 C C . GLY A 1 87 ? 7.523 4.406 -2.366 1.00 96.44 87 GLY A C 1
ATOM 732 O O . GLY A 1 87 ? 6.875 5.390 -2.708 1.00 96.44 87 GLY A O 1
ATOM 733 N N . PHE A 1 88 ? 8.355 3.782 -3.204 1.00 94.88 88 PHE A N 1
ATOM 734 C CA . PHE A 1 88 ? 8.610 4.248 -4.570 1.00 94.88 88 PHE A CA 1
ATOM 735 C C . PHE A 1 88 ? 7.353 4.223 -5.450 1.00 94.88 88 PHE A C 1
ATOM 737 O O . PHE A 1 88 ? 7.090 5.152 -6.218 1.00 94.88 88 PHE A O 1
ATOM 744 N N . GLU A 1 89 ? 6.559 3.155 -5.364 1.00 96.25 89 GLU A N 1
ATOM 745 C CA . GLU A 1 89 ? 5.298 3.061 -6.092 1.00 96.25 89 GLU A CA 1
ATOM 746 C C . GLU A 1 89 ? 4.263 4.056 -5.557 1.00 96.25 89 GLU A C 1
ATOM 748 O O . GLU A 1 89 ? 3.560 4.686 -6.351 1.00 96.25 89 GLU A O 1
ATOM 753 N N . ILE A 1 90 ? 4.192 4.229 -4.234 1.00 95.69 90 ILE A N 1
ATOM 754 C CA . ILE A 1 90 ? 3.289 5.185 -3.578 1.00 95.69 90 ILE A CA 1
ATOM 755 C C . ILE A 1 90 ? 3.620 6.620 -4.004 1.00 95.69 90 ILE A C 1
ATOM 757 O O . ILE A 1 90 ? 2.725 7.349 -4.437 1.00 95.69 90 ILE A O 1
ATOM 761 N N . GLU A 1 91 ? 4.896 7.007 -3.965 1.00 94.19 91 GLU A N 1
ATOM 762 C CA . GLU A 1 91 ? 5.368 8.338 -4.364 1.00 94.19 91 GLU A CA 1
ATOM 763 C C . GLU A 1 91 ? 4.969 8.673 -5.806 1.00 94.19 91 GLU A C 1
ATOM 765 O O . GLU A 1 91 ? 4.540 9.787 -6.097 1.00 94.19 91 GLU A O 1
ATOM 770 N N . LYS A 1 92 ? 5.031 7.696 -6.716 1.00 91.44 92 LYS A N 1
ATOM 771 C CA . LYS A 1 92 ? 4.604 7.882 -8.110 1.00 91.44 92 LYS A CA 1
ATOM 772 C C . LYS A 1 92 ? 3.088 7.969 -8.276 1.00 91.44 92 LYS A C 1
ATOM 774 O O . LYS A 1 92 ? 2.611 8.641 -9.192 1.00 91.44 92 LYS A O 1
ATOM 779 N N . LEU A 1 93 ? 2.324 7.283 -7.429 1.00 90.19 93 LEU A N 1
ATOM 780 C CA . LEU A 1 93 ? 0.866 7.232 -7.521 1.00 90.19 93 LEU A CA 1
ATOM 781 C C . LEU A 1 93 ? 0.199 8.488 -6.948 1.00 90.19 93 LEU A C 1
ATOM 783 O O . LEU A 1 93 ? -0.706 9.023 -7.589 1.00 90.19 93 LEU A O 1
ATOM 787 N N . VAL A 1 94 ? 0.642 9.002 -5.799 1.00 82.50 94 VAL A N 1
ATOM 788 C CA . VAL A 1 94 ? -0.037 10.111 -5.096 1.00 82.50 94 VAL A CA 1
ATOM 789 C C . VAL A 1 94 ? -0.201 11.382 -5.958 1.00 82.50 94 VAL A C 1
ATOM 791 O O . VAL A 1 94 ? -1.323 11.889 -6.058 1.00 82.50 94 VAL A O 1
ATOM 794 N N . PRO A 1 95 ? 0.833 11.889 -6.660 1.00 78.62 95 PRO A N 1
ATOM 795 C CA . PRO A 1 95 ? 0.686 13.043 -7.548 1.00 78.62 95 PRO A CA 1
ATOM 796 C C . PRO A 1 95 ? -0.270 12.771 -8.712 1.00 78.62 95 PRO A C 1
ATOM 798 O O . PRO A 1 95 ? -1.045 13.647 -9.102 1.00 78.62 95 PRO A O 1
ATOM 801 N N . SER A 1 96 ? -0.247 11.545 -9.249 1.00 70.75 96 SER A N 1
ATOM 802 C CA . SER A 1 96 ? -1.121 11.148 -10.355 1.00 70.75 96 SER A CA 1
ATOM 803 C C . SER A 1 96 ? -2.597 11.141 -9.943 1.00 70.75 96 SER A C 1
ATOM 805 O O . SER A 1 96 ? -3.435 11.630 -10.699 1.00 70.75 96 SER A O 1
ATOM 807 N N . ILE A 1 97 ? -2.897 10.692 -8.719 1.00 73.69 97 ILE A N 1
ATOM 808 C CA . ILE A 1 97 ? -4.248 10.683 -8.144 1.00 73.69 97 ILE A CA 1
ATOM 809 C C . ILE A 1 97 ? -4.731 12.116 -7.910 1.00 73.69 97 ILE A C 1
ATOM 811 O O . ILE A 1 97 ? -5.810 12.481 -8.374 1.00 73.69 97 ILE A O 1
ATOM 815 N N . LYS A 1 98 ? -3.914 12.967 -7.273 1.00 73.00 98 LYS A N 1
ATOM 816 C CA . LYS A 1 98 ? -4.286 14.364 -6.991 1.00 73.00 98 LYS A CA 1
ATOM 817 C C . LYS A 1 98 ? -4.623 15.133 -8.269 1.00 73.00 98 LYS A C 1
ATOM 819 O O . LYS A 1 98 ? -5.632 15.827 -8.333 1.00 73.00 98 LYS A O 1
ATOM 824 N N . HIS A 1 99 ? -3.813 14.968 -9.310 1.00 65.12 99 HIS A N 1
ATOM 825 C CA . HIS A 1 99 ? -4.049 15.623 -10.592 1.00 65.12 99 HIS A CA 1
ATOM 826 C C . HIS A 1 99 ? -5.300 15.090 -11.317 1.00 65.12 99 HIS A C 1
ATOM 828 O O . HIS A 1 99 ? -5.999 15.868 -11.966 1.00 65.12 99 HIS A O 1
ATOM 834 N N . GLN A 1 100 ? -5.619 13.796 -11.198 1.00 68.56 100 GLN A N 1
ATOM 835 C CA . GLN A 1 100 ? -6.871 13.244 -11.728 1.00 68.56 100 GLN A CA 1
ATOM 836 C C . GLN A 1 100 ? -8.092 13.801 -10.992 1.00 68.56 100 GLN A C 1
ATOM 838 O O . GLN A 1 100 ? -9.016 14.266 -11.652 1.00 68.56 100 GLN A O 1
ATOM 843 N N . ILE A 1 101 ? -8.065 13.840 -9.657 1.00 72.44 101 ILE A N 1
ATOM 844 C CA . ILE A 1 101 ? -9.155 14.398 -8.841 1.00 72.44 101 ILE A CA 1
ATOM 845 C C . ILE A 1 101 ? -9.405 15.860 -9.217 1.00 72.44 101 ILE A C 1
ATOM 847 O O . ILE A 1 101 ? -10.529 16.214 -9.563 1.00 72.44 101 ILE A O 1
ATOM 851 N N . SER A 1 102 ? -8.355 16.684 -9.284 1.00 70.56 102 SER A N 1
ATOM 852 C CA . SER A 1 102 ? -8.502 18.089 -9.676 1.00 70.56 102 SER A CA 1
ATOM 853 C C . SER A 1 102 ? -9.050 18.252 -11.097 1.00 70.56 102 SER A C 1
ATOM 855 O O . SER A 1 102 ? -9.819 19.176 -11.353 1.00 70.56 102 SER A O 1
ATOM 857 N N . ARG A 1 103 ? -8.696 17.378 -12.050 1.00 70.88 103 ARG A N 1
ATOM 858 C CA . ARG A 1 103 ? -9.294 17.413 -13.397 1.00 70.88 103 ARG A CA 1
ATOM 859 C C . ARG A 1 103 ? -10.783 17.082 -13.361 1.00 70.88 103 ARG A C 1
ATOM 861 O O . ARG A 1 103 ? -11.559 17.797 -13.991 1.00 70.88 103 ARG A O 1
ATOM 868 N N . THR A 1 104 ? -11.167 16.048 -12.620 1.00 73.06 104 THR A N 1
ATOM 869 C CA . THR A 1 104 ? -12.562 15.614 -12.491 1.00 73.06 104 THR A CA 1
ATOM 870 C C . THR A 1 104 ? -13.413 16.676 -11.796 1.00 73.06 104 THR A C 1
ATOM 872 O O . THR A 1 104 ? -14.472 17.029 -12.302 1.00 73.06 104 THR A O 1
ATOM 875 N N . GLU A 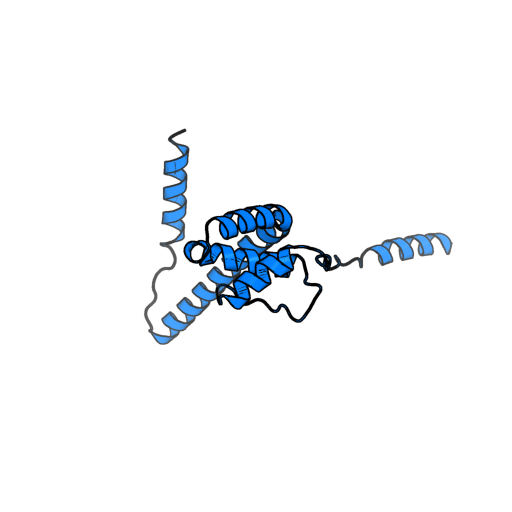1 105 ? -12.935 17.271 -10.702 1.00 72.31 105 GLU A N 1
ATOM 876 C CA . GLU A 1 105 ? -13.631 18.361 -10.000 1.00 72.31 105 GLU A CA 1
ATOM 877 C C . GLU A 1 105 ? -13.848 19.572 -10.911 1.00 72.31 105 GLU A C 1
ATOM 879 O O . GLU A 1 105 ? -14.957 20.091 -11.011 1.00 72.31 105 GLU A O 1
ATOM 884 N N . ASN A 1 106 ? -12.817 19.983 -11.655 1.00 67.00 106 ASN A N 1
ATOM 885 C CA . ASN A 1 106 ? -12.943 21.084 -12.609 1.00 67.00 106 ASN A CA 1
ATOM 886 C C . ASN A 1 106 ? -13.923 20.769 -13.751 1.00 67.00 106 ASN A C 1
ATOM 888 O O . ASN A 1 106 ? -14.546 21.686 -14.283 1.00 67.00 106 ASN A O 1
ATOM 892 N N . GLN A 1 107 ? -14.082 19.502 -14.139 1.00 72.12 107 GLN A N 1
ATOM 893 C CA . GLN A 1 107 ? -15.079 19.089 -15.130 1.00 72.12 107 GLN A CA 1
ATOM 894 C C . GLN A 1 107 ? -16.498 19.114 -14.555 1.00 72.12 107 GLN A C 1
ATOM 896 O O . GLN A 1 107 ? -17.376 19.688 -15.192 1.00 72.12 107 GLN A O 1
ATOM 901 N N . VAL A 1 108 ? -16.706 18.591 -13.343 1.00 76.50 108 VAL A N 1
ATOM 902 C CA . VAL A 1 108 ? -18.015 18.595 -12.660 1.00 76.50 108 VAL A CA 1
ATOM 903 C C . VAL A 1 108 ? -18.491 20.022 -12.370 1.00 76.50 108 VAL A C 1
ATOM 905 O O . VAL A 1 108 ? -19.658 20.347 -12.571 1.00 76.50 108 VAL A O 1
ATOM 908 N N . LEU A 1 109 ? -17.584 20.911 -11.958 1.00 69.00 109 LEU A N 1
ATOM 909 C CA . LEU A 1 109 ? -17.898 22.327 -11.754 1.00 69.00 109 LEU A CA 1
ATOM 910 C C . LEU A 1 109 ? -18.274 23.018 -13.071 1.00 69.00 109 LEU A C 1
ATOM 912 O O . LEU A 1 109 ? -19.171 23.857 -13.094 1.00 69.00 109 LEU A O 1
ATOM 916 N N . ARG A 1 110 ? -17.623 22.662 -14.185 1.00 65.88 110 ARG A N 1
ATOM 917 C CA . ARG A 1 110 ? -17.971 23.191 -15.513 1.00 65.88 110 ARG A CA 1
ATOM 918 C C . ARG A 1 110 ? -19.344 22.713 -15.971 1.00 65.88 110 ARG A C 1
ATOM 920 O O . ARG A 1 110 ? -20.130 23.551 -16.398 1.00 65.88 110 ARG A O 1
ATOM 927 N N . THR A 1 111 ? -19.655 21.425 -15.828 1.00 64.69 111 THR A N 1
ATOM 928 C CA . THR A 1 111 ? -20.972 20.882 -16.197 1.00 64.69 111 THR A CA 1
ATOM 929 C C . THR A 1 111 ? -22.079 21.463 -15.323 1.00 64.69 111 THR A C 1
ATOM 931 O O . THR A 1 111 ? -23.096 21.901 -15.846 1.00 64.69 111 THR A O 1
ATOM 934 N N . HIS A 1 112 ? -21.845 21.594 -14.014 1.00 56.56 112 HIS A N 1
ATOM 935 C CA . HIS A 1 112 ? -22.813 22.207 -13.108 1.00 56.56 112 HIS A CA 1
ATOM 936 C C . HIS A 1 112 ? -23.042 23.695 -13.414 1.00 56.56 112 HIS A C 1
ATOM 938 O O . HIS A 1 112 ? -24.176 24.157 -13.409 1.00 56.56 112 HIS A O 1
ATOM 944 N N . ASN 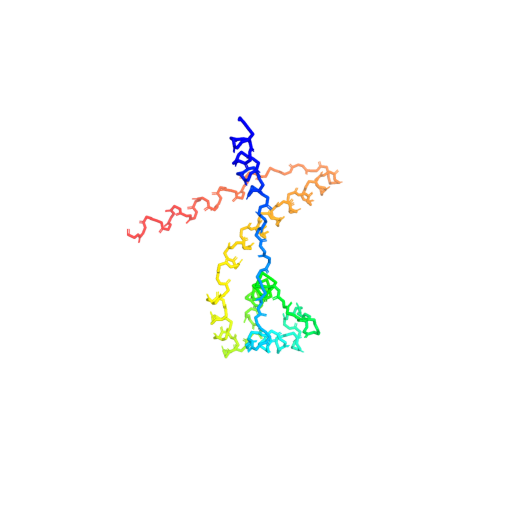A 1 113 ? -21.999 24.459 -13.749 1.00 59.09 113 ASN A N 1
ATOM 945 C CA . ASN A 1 113 ? -22.159 25.869 -14.126 1.00 59.09 113 ASN A CA 1
ATOM 946 C C . ASN A 1 113 ? -22.840 26.045 -15.497 1.00 59.09 113 ASN A C 1
ATOM 948 O O . ASN A 1 113 ? -23.524 27.045 -15.709 1.00 59.09 113 ASN A O 1
ATOM 952 N N . GLN A 1 114 ? -22.682 25.088 -16.419 1.00 61.34 114 GLN A N 1
ATOM 953 C CA . GLN A 1 114 ? -23.407 25.072 -17.696 1.00 61.34 114 GLN A CA 1
ATOM 954 C C . GLN A 1 114 ? -24.902 24.764 -17.518 1.00 61.34 114 GLN A C 1
ATOM 956 O O . GLN A 1 114 ? -25.713 25.292 -18.274 1.00 61.34 114 GLN A O 1
ATOM 961 N N . GLU A 1 115 ? -25.270 23.960 -16.519 1.00 60.03 115 GLU A N 1
ATOM 962 C CA . GLU A 1 115 ? -26.666 23.622 -16.200 1.00 60.03 115 GLU A CA 1
ATOM 963 C C . GLU A 1 115 ? -27.352 24.680 -15.315 1.00 60.03 115 GLU A C 1
ATOM 965 O O . GLU A 1 115 ? -28.545 24.931 -15.465 1.00 60.03 115 GLU A O 1
ATOM 970 N N . SER A 1 116 ? -26.601 25.339 -14.427 1.00 55.94 116 SER A N 1
ATOM 971 C CA . SER A 1 116 ? -27.124 26.309 -13.451 1.00 55.94 116 SER A CA 1
ATOM 972 C C . SER A 1 116 ? -27.100 27.766 -13.931 1.00 55.94 116 SER A C 1
ATOM 974 O O . SER A 1 116 ? -27.680 28.628 -13.277 1.00 55.94 116 SER A O 1
ATOM 976 N N . GLY A 1 117 ? -26.396 28.080 -15.026 1.00 52.06 117 GLY A N 1
ATOM 977 C CA . GLY A 1 117 ? -26.286 29.443 -15.570 1.00 52.06 117 GLY A CA 1
ATOM 978 C C . GLY A 1 117 ? -25.542 30.457 -14.683 1.00 52.06 117 GLY A C 1
ATOM 979 O O . GLY A 1 117 ? -25.522 31.643 -15.007 1.00 52.06 117 GLY A O 1
ATOM 980 N N . ILE A 1 118 ? -24.923 30.025 -13.578 1.00 53.38 118 ILE A N 1
ATOM 981 C CA . ILE A 1 118 ? -24.219 30.891 -12.619 1.00 53.38 118 ILE A CA 1
ATOM 982 C C . ILE A 1 118 ? -22.708 30.641 -12.727 1.00 53.38 118 ILE A C 1
ATOM 984 O O . ILE A 1 118 ? -22.233 29.521 -12.554 1.00 53.38 118 ILE A O 1
ATOM 988 N N . GLN A 1 119 ? -21.936 31.692 -13.017 1.00 47.88 119 GLN A N 1
ATOM 989 C CA . GLN A 1 119 ? -20.482 31.634 -13.190 1.00 47.88 119 GLN A CA 1
ATOM 990 C C . GLN A 1 119 ? -19.769 32.052 -11.889 1.00 47.88 119 GLN A C 1
ATOM 992 O O . GLN A 1 119 ? -19.731 33.235 -11.560 1.00 47.88 119 GLN A O 1
ATOM 997 N N . TYR A 1 120 ? -19.175 31.105 -11.151 1.00 47.16 120 TYR A N 1
ATOM 998 C CA . TYR A 1 120 ? -18.339 31.417 -9.978 1.00 47.16 120 TYR A CA 1
ATOM 999 C C . TYR A 1 120 ? -16.841 31.523 -10.348 1.00 47.16 120 TYR A C 1
ATOM 1001 O O . TYR A 1 120 ? -16.348 30.687 -11.111 1.00 47.16 120 TYR A O 1
ATOM 1009 N N . PRO A 1 121 ? -16.072 32.497 -9.811 1.00 44.62 121 PRO A N 1
ATOM 1010 C CA . PRO A 1 121 ? -14.656 32.657 -10.143 1.00 44.62 121 PRO A CA 1
ATOM 1011 C C . PRO A 1 121 ? -13.784 31.587 -9.465 1.00 44.62 121 PRO A C 1
ATOM 1013 O O . PRO A 1 121 ? -13.719 31.502 -8.242 1.00 44.62 121 PRO A O 1
ATOM 1016 N N . THR A 1 122 ? -13.037 30.810 -10.254 1.00 51.31 122 THR A N 1
ATOM 1017 C CA . THR A 1 122 ? -12.166 29.694 -9.813 1.00 51.31 122 THR A CA 1
ATOM 1018 C C . THR A 1 122 ? -10.864 30.140 -9.108 1.00 51.31 122 THR A C 1
ATOM 1020 O O . THR A 1 122 ? -9.971 29.332 -8.870 1.00 51.31 122 THR A O 1
ATOM 1023 N N . ALA A 1 123 ? -10.714 31.424 -8.772 1.00 49.38 123 ALA A N 1
ATOM 1024 C CA . ALA A 1 123 ? -9.441 32.006 -8.328 1.00 49.38 123 ALA A CA 1
ATOM 1025 C C . ALA A 1 123 ? -9.168 31.926 -6.808 1.00 49.38 123 ALA A C 1
ATOM 1027 O O . ALA A 1 123 ? -8.084 32.302 -6.367 1.00 49.38 123 ALA A O 1
ATOM 1028 N N . SER A 1 124 ? -10.102 31.448 -5.981 1.00 48.28 124 SER A N 1
ATOM 1029 C CA . SER A 1 124 ? -9.988 31.560 -4.514 1.00 48.28 124 SER A CA 1
ATOM 1030 C C . SER A 1 124 ? -9.207 30.435 -3.818 1.00 48.28 124 SER A C 1
ATOM 1032 O O . SER A 1 124 ? -8.727 30.643 -2.706 1.00 48.28 124 SER A O 1
ATOM 1034 N N . ILE A 1 125 ? -9.011 29.271 -4.451 1.00 48.75 125 ILE A N 1
ATOM 1035 C CA . ILE A 1 125 ? -8.400 28.104 -3.777 1.00 48.75 125 ILE A CA 1
ATOM 1036 C C . ILE A 1 125 ? -6.859 28.137 -3.829 1.00 48.75 125 ILE A C 1
ATOM 1038 O O . ILE A 1 125 ? -6.194 27.767 -2.864 1.00 48.75 125 ILE A O 1
ATOM 1042 N N . GLN A 1 126 ? -6.256 28.662 -4.903 1.00 44.03 126 GLN A N 1
ATOM 1043 C CA . GLN A 1 126 ? -4.787 28.742 -5.031 1.00 44.03 126 GLN A CA 1
ATOM 1044 C C . GLN A 1 126 ? -4.148 29.836 -4.147 1.00 44.03 126 GLN A C 1
ATOM 1046 O O . GLN A 1 126 ? -2.965 29.749 -3.804 1.00 44.03 126 GLN A O 1
ATOM 1051 N N . ALA A 1 127 ? -4.924 30.841 -3.729 1.00 46.69 127 ALA A N 1
ATOM 1052 C CA . ALA A 1 127 ? -4.446 31.922 -2.865 1.00 46.69 127 ALA A CA 1
ATOM 1053 C C . ALA A 1 127 ? -4.340 31.508 -1.381 1.00 46.69 127 ALA A C 1
ATOM 1055 O O . ALA A 1 127 ? -3.486 32.016 -0.659 1.00 46.69 127 ALA A O 1
ATOM 1056 N N . GLN A 1 128 ? -5.163 30.559 -0.921 1.00 40.97 128 GLN A N 1
ATOM 1057 C CA . GLN A 1 128 ? -5.181 30.141 0.489 1.00 40.97 128 GLN A CA 1
ATOM 1058 C C . GLN A 1 128 ? -4.045 29.165 0.836 1.00 40.97 128 GLN A C 1
ATOM 1060 O O . GLN A 1 128 ? -3.481 29.233 1.928 1.00 40.97 128 GLN A O 1
ATOM 1065 N N . ASP A 1 129 ? -3.648 28.310 -0.111 1.00 46.56 129 ASP A N 1
ATOM 1066 C CA . ASP A 1 129 ? -2.587 27.310 0.096 1.00 46.56 129 ASP A CA 1
ATOM 1067 C C . ASP A 1 129 ? -1.175 27.935 0.035 1.00 46.56 129 ASP A C 1
ATOM 1069 O O . ASP A 1 129 ? -0.232 27.489 0.691 1.00 46.56 129 ASP A O 1
ATOM 1073 N N . THR A 1 130 ? -1.028 29.039 -0.706 1.00 48.91 130 THR A N 1
ATOM 1074 C CA . THR A 1 130 ? 0.224 29.812 -0.781 1.00 48.91 130 THR A CA 1
ATOM 1075 C C . THR A 1 130 ? 0.434 30.730 0.425 1.00 48.91 130 THR A C 1
ATOM 1077 O O . THR A 1 130 ? 1.582 30.943 0.817 1.00 48.91 130 THR A O 1
ATOM 1080 N N . ALA A 1 131 ? -0.639 31.218 1.059 1.00 46.62 131 ALA A N 1
ATOM 1081 C CA . ALA A 1 131 ? -0.560 32.002 2.293 1.00 46.62 131 ALA A CA 1
ATOM 1082 C C . ALA A 1 131 ? -0.121 31.140 3.493 1.00 46.62 131 ALA A 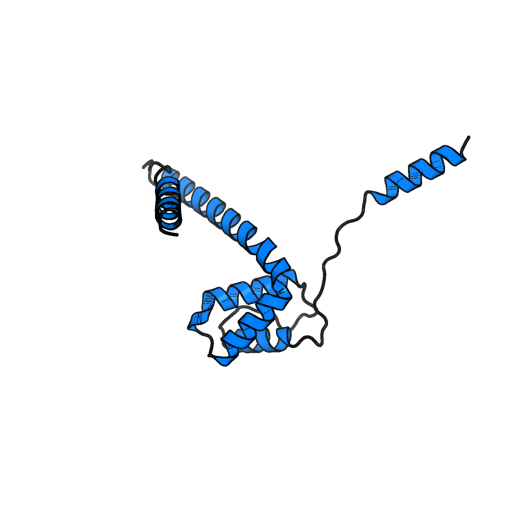C 1
ATOM 1084 O O . ALA A 1 131 ? 0.852 31.468 4.166 1.00 46.62 131 ALA A O 1
ATOM 1085 N N . LYS A 1 132 ? -0.729 29.960 3.682 1.00 50.47 132 LYS A N 1
ATOM 1086 C CA . LYS A 1 132 ? -0.432 29.077 4.827 1.00 50.47 132 LYS A CA 1
ATOM 1087 C C . LYS A 1 132 ? 0.995 28.504 4.820 1.00 50.47 132 LYS A C 1
ATOM 1089 O O . LYS A 1 132 ? 1.547 28.202 5.875 1.00 50.47 132 LYS A O 1
ATOM 1094 N N . LYS A 1 133 ? 1.613 28.360 3.640 1.00 51.09 133 LYS A N 1
ATOM 1095 C CA . LYS A 1 133 ? 3.003 27.890 3.495 1.00 51.09 133 LYS A CA 1
ATOM 1096 C C . LYS A 1 133 ? 4.042 28.972 3.823 1.00 51.09 133 LYS A C 1
ATOM 1098 O O . LYS A 1 133 ? 5.158 28.624 4.196 1.00 51.09 133 LYS A O 1
ATOM 1103 N N . ARG A 1 134 ? 3.692 30.259 3.702 1.00 51.97 134 ARG A N 1
ATOM 1104 C CA . ARG A 1 134 ? 4.576 31.379 4.075 1.00 51.97 134 ARG A CA 1
ATOM 1105 C C . ARG A 1 134 ? 4.650 31.552 5.592 1.00 51.97 134 ARG A C 1
ATOM 1107 O O . ARG A 1 134 ? 5.745 31.691 6.118 1.00 51.97 134 ARG A O 1
ATOM 1114 N N . ASP A 1 135 ? 3.526 31.392 6.285 1.00 48.09 135 ASP A N 1
ATOM 1115 C CA . ASP A 1 135 ? 3.455 31.541 7.747 1.00 48.09 135 ASP A CA 1
ATOM 1116 C C . ASP A 1 135 ? 4.186 30.425 8.520 1.00 48.09 135 ASP A C 1
ATOM 1118 O O . ASP A 1 135 ? 4.545 30.597 9.684 1.00 48.09 135 ASP A O 1
ATOM 1122 N N . LEU A 1 136 ? 4.421 29.268 7.886 1.00 48.72 136 LEU A N 1
ATOM 1123 C CA . LEU A 1 136 ? 5.144 28.145 8.494 1.00 48.72 136 LEU A CA 1
ATOM 1124 C C . LEU A 1 136 ? 6.674 28.247 8.358 1.00 48.72 136 LEU A C 1
ATOM 1126 O O . LEU A 1 136 ? 7.381 27.556 9.083 1.00 48.72 136 LEU A O 1
ATOM 1130 N N . PHE A 1 137 ? 7.180 29.069 7.433 1.00 49.09 137 PHE A N 1
ATOM 1131 C CA . PHE A 1 137 ? 8.616 29.198 7.141 1.00 49.09 137 PHE A CA 1
ATOM 1132 C C . PHE A 1 137 ? 9.282 30.386 7.858 1.00 49.09 137 PHE A C 1
ATOM 1134 O O . PHE A 1 137 ? 10.502 30.476 7.863 1.00 49.09 137 PHE A O 1
ATOM 1141 N N . ASP A 1 138 ? 8.494 31.271 8.476 1.00 49.34 138 ASP A N 1
ATOM 1142 C CA . ASP A 1 138 ? 8.964 32.443 9.239 1.00 49.34 138 ASP A CA 1
ATOM 1143 C C . ASP A 1 138 ? 9.093 32.162 10.756 1.00 49.34 138 ASP A C 1
ATOM 1145 O O . ASP A 1 138 ? 9.364 33.048 11.560 1.00 49.34 138 ASP A O 1
ATOM 1149 N N . LYS A 1 139 ? 8.864 30.910 11.182 1.00 54.47 139 LYS A N 1
ATOM 1150 C CA . LYS A 1 139 ? 8.901 30.483 12.595 1.00 54.47 139 LYS A CA 1
ATOM 1151 C C . LYS A 1 139 ? 9.964 29.426 12.926 1.00 54.47 139 LYS A C 1
ATOM 1153 O O . LYS A 1 139 ? 9.876 28.810 13.988 1.00 54.47 139 LYS A O 1
ATOM 1158 N N . SER A 1 140 ? 10.954 29.223 12.055 1.00 46.88 140 SER A N 1
ATOM 1159 C CA . SER A 1 140 ? 12.123 28.363 12.313 1.00 46.88 140 SER A CA 1
ATOM 1160 C C . SER A 1 140 ? 13.408 29.167 12.393 1.00 46.88 140 SER A C 1
ATOM 1162 O O . SER A 1 140 ? 13.685 29.862 11.390 1.00 46.88 140 SER A O 1
#

Foldseek 3Di:
DVVVVVVVVVVVVVPPDDDDFAWDDPPDCLLVLLVVCVVVVQFPDDSPDDGDTLLVSLVRLVSNVVSVVPDDPVSVVVSVVVCVVSVVSNVVVPVVVVVVVVVVVVVVVVVVCVVVVDDDDPPPPVVVVVVVVVVVVVPD

Secondary structure (DSSP, 8-state):
--HHHHHHHHHHHGGG-PPPPPBPPTT-THHHHHHHHHHTTSS----SS-SPBHHHHHHHHHHHHHTGGGS-HHHHHHHHHHHHHTHHHHHHHHHHHHHHHHHHHHHHHHHHHHHH-----TTSHHHHHHHHHHHTTS--